Protein AF-A0A952WHS1-F1 (afdb_monomer_lite)

pLDDT: mean 82.72, std 13.67, range [35.28, 96.44]

Radius of gyration: 14.18 Å; chains: 1; bounding box: 37×28×38 Å

Structure (mmCIF, N/CA/C/O backbone):
data_AF-A0A952WHS1-F1
#
_entry.id   AF-A0A952WHS1-F1
#
loop_
_atom_site.group_PDB
_atom_site.id
_atom_site.type_symbol
_atom_site.label_atom_id
_atom_site.label_alt_id
_atom_site.label_comp_id
_atom_site.label_asym_id
_atom_site.label_entity_id
_atom_site.label_seq_id
_atom_site.pdbx_PDB_ins_code
_atom_site.Cartn_x
_atom_site.Cartn_y
_atom_site.Cartn_z
_atom_site.occupancy
_atom_site.B_iso_or_equiv
_atom_site.auth_seq_id
_atom_site.auth_comp_id
_atom_site.auth_asym_id
_atom_site.auth_atom_id
_atom_site.pdbx_PDB_model_num
ATOM 1 N N . MET A 1 1 ? -10.476 12.484 0.310 1.00 56.75 1 MET A N 1
ATOM 2 C CA . MET A 1 1 ? -10.401 11.087 0.787 1.00 56.75 1 MET A CA 1
ATOM 3 C C . MET A 1 1 ? -11.823 10.580 0.964 1.00 56.75 1 MET A C 1
ATOM 5 O O . MET A 1 1 ? -12.589 11.251 1.646 1.00 56.75 1 MET A O 1
ATOM 9 N N . GLN A 1 2 ? -12.201 9.480 0.312 1.00 57.19 2 GLN A N 1
ATOM 10 C CA . GLN A 1 2 ? -13.522 8.871 0.495 1.00 57.19 2 GLN A CA 1
ATOM 11 C C . GLN A 1 2 ? -13.459 7.890 1.670 1.00 57.19 2 GLN A C 1
ATOM 13 O O . GLN A 1 2 ? -12.531 7.081 1.755 1.00 57.19 2 GLN A O 1
ATOM 18 N N . TYR A 1 3 ? -14.415 7.990 2.593 1.00 68.12 3 TYR A N 1
ATOM 19 C CA . TYR A 1 3 ? -14.627 6.936 3.581 1.00 68.12 3 TYR A CA 1
ATOM 20 C C . TYR A 1 3 ? -15.210 5.714 2.880 1.00 68.12 3 TYR A C 1
ATOM 22 O O . TYR A 1 3 ? -15.978 5.861 1.931 1.00 68.12 3 TYR A O 1
ATOM 30 N N . ILE A 1 4 ? -14.841 4.522 3.340 1.00 68.38 4 ILE A N 1
ATOM 31 C CA . ILE A 1 4 ? -15.272 3.281 2.707 1.00 68.38 4 ILE A CA 1
ATOM 32 C C . ILE A 1 4 ? -16.800 3.193 2.627 1.00 68.38 4 ILE A C 1
ATOM 34 O O . ILE A 1 4 ? -17.505 3.144 3.635 1.00 68.38 4 ILE A O 1
ATOM 38 N N . ASN A 1 5 ? -17.307 3.168 1.398 1.00 75.06 5 ASN A N 1
ATOM 39 C CA . ASN A 1 5 ? -18.688 2.859 1.089 1.00 75.06 5 ASN A CA 1
ATOM 40 C C . ASN A 1 5 ? -18.710 1.454 0.488 1.00 75.06 5 ASN A C 1
ATOM 42 O O . ASN A 1 5 ? -18.310 1.248 -0.656 1.00 75.06 5 ASN A O 1
ATOM 46 N N . TRP A 1 6 ? -19.169 0.464 1.255 1.00 76.81 6 TRP A N 1
ATOM 47 C CA . TRP A 1 6 ? -19.170 -0.932 0.803 1.00 76.81 6 TRP A CA 1
ATOM 48 C C . TRP A 1 6 ? -19.957 -1.141 -0.493 1.00 76.81 6 TRP A C 1
ATOM 50 O O . TRP A 1 6 ? -19.631 -2.047 -1.255 1.00 76.81 6 TRP A O 1
ATOM 60 N N . LYS A 1 7 ? -20.939 -0.280 -0.790 1.00 72.75 7 LYS A N 1
ATOM 61 C CA . LYS A 1 7 ? -21.658 -0.304 -2.065 1.00 72.75 7 LYS A CA 1
ATOM 62 C C . LYS A 1 7 ? -20.726 -0.042 -3.256 1.00 72.75 7 LYS A C 1
ATOM 64 O O . LYS A 1 7 ? -20.771 -0.797 -4.216 1.00 72.75 7 LYS A O 1
ATOM 69 N N . GLU A 1 8 ? -19.849 0.956 -3.165 1.00 68.81 8 GLU A N 1
ATOM 70 C CA . GLU A 1 8 ? -18.885 1.310 -4.224 1.00 68.81 8 GLU A CA 1
ATOM 71 C C . GLU A 1 8 ? -17.850 0.197 -4.442 1.00 68.81 8 GLU A C 1
ATOM 73 O O . GLU A 1 8 ? -17.461 -0.099 -5.571 1.00 68.81 8 GLU A O 1
ATOM 78 N N . ILE A 1 9 ? -17.466 -0.490 -3.362 1.00 71.75 9 ILE A N 1
ATOM 79 C CA . ILE A 1 9 ? -16.601 -1.673 -3.435 1.00 71.75 9 ILE A CA 1
ATOM 80 C C . ILE A 1 9 ? -17.320 -2.834 -4.125 1.00 71.75 9 ILE A C 1
ATOM 82 O O . ILE A 1 9 ? -16.731 -3.504 -4.970 1.00 71.75 9 ILE A O 1
ATOM 86 N N . HIS A 1 10 ? -18.597 -3.073 -3.818 1.00 71.12 10 HIS A N 1
ATOM 87 C CA . HIS A 1 10 ? -19.391 -4.088 -4.517 1.00 71.12 10 HIS A CA 1
ATOM 88 C C . HIS A 1 10 ? -19.615 -3.751 -5.998 1.00 71.12 10 HIS A C 1
ATOM 90 O O . HIS A 1 10 ? -19.687 -4.663 -6.820 1.00 71.12 10 HIS A O 1
ATOM 96 N N . GLU A 1 11 ? -19.657 -2.465 -6.346 1.00 75.75 11 GLU A N 1
ATOM 97 C CA . GLU A 1 11 ? -19.678 -1.963 -7.727 1.00 75.75 11 GLU A CA 1
ATOM 98 C C . GLU A 1 11 ? -18.295 -2.006 -8.406 1.00 75.75 11 GLU A C 1
ATOM 100 O O . GLU A 1 11 ? -18.178 -1.692 -9.588 1.00 75.75 11 GLU A O 1
ATOM 105 N N . ARG A 1 12 ? -17.259 -2.453 -7.681 1.00 72.25 12 ARG A N 1
ATOM 106 C CA . ARG A 1 12 ? -15.881 -2.644 -8.154 1.00 72.25 12 ARG A CA 1
ATOM 107 C C . ARG A 1 12 ? -15.252 -1.387 -8.745 1.00 72.25 12 ARG A C 1
ATOM 109 O O . ARG A 1 12 ? -14.503 -1.453 -9.717 1.00 72.25 12 ARG A O 1
ATOM 116 N N . ILE A 1 13 ? -15.543 -0.242 -8.141 1.00 75.00 13 ILE A N 1
ATOM 117 C CA . ILE A 1 13 ? -14.974 1.035 -8.559 1.00 75.00 13 ILE A CA 1
ATOM 118 C C . ILE A 1 13 ? -13.495 1.072 -8.127 1.00 75.00 13 ILE A C 1
ATOM 120 O O . ILE A 1 13 ? -13.223 0.987 -6.926 1.00 75.00 13 ILE A O 1
ATOM 124 N N . PRO A 1 14 ? -12.527 1.183 -9.064 1.00 77.12 14 PRO A N 1
ATOM 125 C CA . PRO A 1 14 ? -11.117 1.337 -8.714 1.00 77.12 14 PRO A CA 1
ATOM 126 C C . PRO A 1 14 ? -10.917 2.607 -7.897 1.00 77.12 14 PRO A C 1
ATOM 128 O O . PRO A 1 14 ? -11.586 3.605 -8.162 1.00 77.12 14 PRO A O 1
ATOM 131 N N . GLY A 1 15 ? -9.993 2.593 -6.939 1.00 82.00 15 GLY A N 1
ATOM 132 C CA . GLY A 1 15 ? -9.748 3.769 -6.118 1.00 82.00 15 GLY A CA 1
ATOM 133 C C . GLY A 1 15 ? -9.103 3.514 -4.770 1.00 82.00 15 GLY A C 1
ATOM 134 O O . GLY A 1 15 ? -8.768 2.387 -4.405 1.00 82.00 15 GLY A O 1
ATOM 135 N N . THR A 1 16 ? -8.962 4.607 -4.024 1.00 82.88 16 THR A N 1
ATOM 136 C CA . THR A 1 16 ? -8.383 4.621 -2.681 1.00 82.88 16 THR A CA 1
ATOM 137 C C . THR A 1 16 ? -9.454 4.966 -1.654 1.00 82.88 16 THR A C 1
ATOM 139 O O . THR A 1 16 ? -9.998 6.073 -1.660 1.00 82.88 16 THR A O 1
ATOM 142 N N . PHE A 1 17 ? -9.706 4.049 -0.723 1.00 84.12 17 PHE A N 1
ATOM 143 C CA . PHE A 1 17 ? -10.745 4.186 0.296 1.00 84.12 17 PHE A CA 1
ATOM 144 C C . PHE A 1 17 ? -10.122 4.170 1.686 1.00 84.12 17 PHE A C 1
ATOM 146 O O . PHE A 1 17 ? -9.373 3.259 2.037 1.00 84.12 17 PHE A O 1
ATOM 153 N N . ALA A 1 18 ? -10.441 5.169 2.501 1.00 84.00 18 ALA A N 1
ATOM 154 C CA . ALA A 1 18 ? -10.018 5.202 3.891 1.00 84.00 18 ALA A CA 1
ATOM 155 C C . ALA A 1 18 ? -11.086 4.595 4.797 1.00 84.00 18 ALA A C 1
ATOM 157 O O . ALA A 1 18 ? -12.281 4.843 4.640 1.00 84.00 18 ALA A O 1
ATOM 158 N N . CYS A 1 19 ? -10.652 3.830 5.789 1.00 80.81 19 CYS A N 1
ATOM 159 C CA . CYS A 1 19 ? -11.533 3.199 6.757 1.00 80.81 19 CYS A CA 1
ATOM 160 C C . CYS A 1 19 ? -11.100 3.613 8.161 1.00 80.81 19 CYS A C 1
ATOM 162 O O . CYS A 1 19 ? -9.957 3.375 8.566 1.00 80.81 19 CYS A O 1
ATOM 164 N N . SER A 1 20 ? -12.015 4.237 8.900 1.00 77.50 20 SER A N 1
ATOM 165 C CA . SER A 1 20 ? -11.828 4.513 10.319 1.00 77.50 20 SER A CA 1
ATOM 166 C C . SER A 1 20 ? -13.164 4.737 11.036 1.00 77.50 20 SER A C 1
ATOM 168 O O . SER A 1 20 ? -13.982 5.507 10.524 1.00 77.50 20 SER A O 1
ATOM 170 N N . PRO A 1 21 ? -13.379 4.118 12.212 1.00 65.25 21 PRO A N 1
ATOM 171 C CA . PRO A 1 21 ? -12.609 2.986 12.741 1.00 65.25 21 PRO A CA 1
ATOM 172 C C . PRO A 1 21 ? -12.862 1.725 11.894 1.00 65.25 21 PRO A C 1
ATOM 174 O O . PRO A 1 21 ? -13.983 1.499 11.440 1.00 65.25 21 PRO A O 1
ATOM 177 N N . ALA A 1 22 ? -11.841 0.899 11.656 1.00 73.88 22 ALA A N 1
ATOM 178 C CA . ALA A 1 22 ? -11.992 -0.342 10.899 1.00 73.88 22 ALA A CA 1
ATOM 179 C C . ALA A 1 22 ? -10.972 -1.407 11.318 1.00 73.88 22 ALA A C 1
ATOM 181 O O . ALA A 1 22 ? -9.764 -1.194 11.221 1.00 73.88 22 ALA A O 1
ATOM 182 N N . ASP A 1 23 ? -11.472 -2.578 11.724 1.00 85.12 23 ASP A N 1
ATOM 183 C CA . ASP A 1 23 ? -10.653 -3.777 11.914 1.00 85.12 23 ASP A CA 1
ATOM 184 C C . ASP A 1 23 ? -10.169 -4.283 10.536 1.00 85.12 23 ASP A C 1
ATOM 186 O O . ASP A 1 23 ? -11.007 -4.610 9.682 1.00 85.12 23 ASP A O 1
ATOM 190 N N . PRO A 1 24 ? -8.846 -4.404 10.301 1.00 87.88 24 PRO A N 1
ATOM 191 C CA . PRO A 1 24 ? -8.291 -4.954 9.065 1.00 87.88 24 PRO A CA 1
ATOM 192 C C . PRO A 1 24 ? -8.890 -6.304 8.649 1.00 87.88 24 PRO A C 1
ATOM 194 O O . PRO A 1 24 ? -9.002 -6.595 7.454 1.00 87.88 24 PRO A O 1
ATOM 197 N N . LYS A 1 25 ? -9.302 -7.140 9.614 1.00 88.25 25 LYS A N 1
ATOM 198 C CA . LYS A 1 25 ? -9.943 -8.434 9.342 1.00 88.25 25 LYS A CA 1
ATOM 199 C C . LYS A 1 25 ? -11.308 -8.256 8.692 1.00 88.25 25 LYS A C 1
ATOM 201 O O . LYS A 1 25 ? -11.603 -8.953 7.722 1.00 88.25 25 LYS A O 1
ATOM 206 N N . VAL A 1 26 ? -12.109 -7.316 9.189 1.00 88.44 26 VAL A N 1
ATOM 207 C CA . VAL A 1 26 ? -13.431 -6.994 8.635 1.00 88.44 26 VAL A CA 1
ATOM 208 C C . VAL A 1 26 ? -13.275 -6.430 7.225 1.00 88.44 26 VAL A C 1
ATOM 210 O O . VAL A 1 26 ? -13.933 -6.903 6.300 1.00 88.44 26 VAL A O 1
ATOM 213 N N . VAL A 1 27 ? -12.326 -5.509 7.024 1.00 88.19 27 VAL A N 1
ATOM 214 C CA . VAL A 1 27 ? -12.030 -4.958 5.691 1.00 88.19 27 VAL A CA 1
ATOM 215 C C . VAL A 1 27 ? -11.632 -6.062 4.712 1.00 88.19 27 VAL A C 1
ATOM 217 O O . VAL A 1 27 ? -12.179 -6.157 3.615 1.00 88.19 27 VAL A O 1
ATOM 220 N N . THR A 1 28 ? -10.745 -6.962 5.133 1.00 90.25 28 THR A N 1
ATOM 221 C CA . THR A 1 28 ? -10.313 -8.106 4.320 1.00 90.25 28 THR A CA 1
ATOM 222 C C . THR A 1 28 ? -11.473 -9.042 3.969 1.00 90.25 28 THR A C 1
ATOM 224 O O . THR A 1 28 ? -11.555 -9.521 2.837 1.00 90.25 28 THR A O 1
ATOM 227 N N . GLN A 1 29 ? -12.375 -9.320 4.915 1.00 89.00 29 GLN A N 1
ATOM 228 C CA . GLN A 1 29 ? -13.555 -10.155 4.673 1.00 89.00 29 GLN A CA 1
ATOM 229 C C . GLN A 1 29 ? -14.485 -9.528 3.634 1.00 89.00 29 GLN A C 1
ATOM 231 O O . GLN A 1 29 ? -14.904 -10.225 2.711 1.00 89.00 29 GLN A O 1
ATOM 236 N N . HIS A 1 30 ? -14.751 -8.225 3.729 1.00 87.94 30 HIS A N 1
ATOM 237 C CA . HIS A 1 30 ? -15.575 -7.525 2.747 1.00 87.94 30 HIS A CA 1
ATOM 238 C C . HIS A 1 30 ? -14.938 -7.496 1.355 1.00 87.94 30 HIS A C 1
ATOM 240 O O . HIS A 1 30 ? -15.628 -7.770 0.375 1.00 87.94 30 HIS A O 1
ATOM 246 N N . LEU A 1 31 ? -13.627 -7.247 1.258 1.00 88.31 31 LEU A N 1
ATOM 247 C CA . LEU A 1 31 ? -12.904 -7.304 -0.017 1.00 88.31 31 LEU A CA 1
ATOM 248 C C . LEU A 1 31 ? -13.048 -8.677 -0.680 1.00 88.31 31 LEU A C 1
ATOM 250 O O . LEU A 1 31 ? -13.413 -8.770 -1.851 1.00 88.31 31 LEU A O 1
ATOM 254 N N . ARG A 1 32 ? -12.846 -9.751 0.091 1.00 88.88 32 ARG A N 1
ATOM 255 C CA . ARG A 1 32 ? -13.018 -11.124 -0.402 1.00 88.88 32 ARG A CA 1
ATOM 256 C C . ARG A 1 32 ? -14.461 -11.413 -0.808 1.00 88.88 32 ARG A C 1
ATOM 258 O O . ARG A 1 32 ? -14.676 -12.023 -1.849 1.00 88.88 32 ARG A O 1
ATOM 265 N N . ALA A 1 33 ? -15.442 -10.958 -0.027 1.00 87.25 33 ALA A N 1
ATOM 266 C CA . ALA A 1 33 ? -16.861 -11.123 -0.342 1.00 87.25 33 ALA A CA 1
ATOM 267 C C . ALA A 1 33 ? -17.278 -10.369 -1.620 1.00 87.25 33 ALA A C 1
ATOM 269 O O . ALA A 1 33 ? -18.145 -10.840 -2.349 1.00 87.25 33 ALA A O 1
ATOM 270 N N . ALA A 1 34 ? -16.636 -9.238 -1.929 1.00 85.75 34 ALA A N 1
ATOM 271 C CA . ALA A 1 34 ? -16.807 -8.507 -3.189 1.00 85.75 34 ALA A CA 1
ATOM 272 C C . ALA A 1 34 ? -16.039 -9.136 -4.379 1.00 85.75 34 ALA A C 1
ATOM 274 O O . ALA A 1 34 ? -16.190 -8.716 -5.532 1.00 85.75 34 ALA A O 1
ATOM 275 N N . GLY A 1 35 ? -15.247 -10.182 -4.124 1.00 88.81 35 GLY A N 1
ATOM 276 C CA . GLY A 1 35 ? -14.474 -10.907 -5.130 1.00 88.81 35 GLY A CA 1
ATOM 277 C C . GLY A 1 35 ? -13.105 -10.299 -5.432 1.00 88.81 35 GLY A C 1
ATOM 278 O O . GLY A 1 35 ? -12.505 -10.667 -6.439 1.00 88.81 35 GLY A O 1
ATOM 279 N N . PHE A 1 36 ? -12.601 -9.405 -4.576 1.00 89.56 36 PHE A N 1
ATOM 280 C CA . PHE A 1 36 ? -11.225 -8.929 -4.666 1.00 89.56 36 PHE A CA 1
ATOM 281 C C . PHE A 1 36 ? -10.248 -9.942 -4.069 1.00 89.56 36 PHE A C 1
ATOM 283 O O . PHE A 1 36 ? -10.451 -10.516 -2.992 1.00 89.56 36 PHE A O 1
ATOM 290 N N . ARG A 1 37 ? -9.125 -10.106 -4.757 1.00 90.31 37 ARG A N 1
ATOM 291 C CA . ARG A 1 37 ? -7.937 -10.807 -4.301 1.00 90.31 37 ARG A CA 1
ATOM 292 C C . ARG A 1 37 ? -7.023 -9.806 -3.606 1.00 90.31 37 ARG A C 1
ATOM 294 O O . ARG A 1 37 ? -6.345 -9.006 -4.246 1.00 90.31 37 ARG A O 1
ATOM 301 N N . LEU A 1 38 ? -6.978 -9.885 -2.280 1.00 89.38 38 LEU A N 1
ATOM 302 C CA . LEU A 1 38 ? -5.989 -9.150 -1.498 1.00 89.38 38 LEU A CA 1
ATOM 303 C C . LEU A 1 38 ? -4.594 -9.700 -1.822 1.00 89.38 38 LEU A C 1
ATOM 305 O O . LEU A 1 38 ? -4.307 -10.857 -1.513 1.00 89.38 38 LEU A O 1
ATOM 309 N N . VAL A 1 39 ? -3.758 -8.892 -2.471 1.00 87.69 39 VAL A N 1
ATOM 310 C CA . VAL A 1 39 ? -2.430 -9.318 -2.929 1.00 87.69 39 VAL A CA 1
ATOM 311 C C . VAL A 1 39 ? -1.471 -9.399 -1.751 1.00 87.69 39 VAL A C 1
ATOM 313 O O . VAL A 1 39 ? -0.837 -10.432 -1.544 1.00 87.69 39 VAL A O 1
ATOM 316 N N . LYS A 1 40 ? -1.402 -8.328 -0.955 1.00 88.31 40 LYS A N 1
ATOM 317 C CA . LYS A 1 40 ? -0.632 -8.271 0.287 1.00 88.31 40 LYS A CA 1
ATOM 318 C C . LYS A 1 40 ? -1.151 -7.125 1.162 1.00 88.31 40 LYS A C 1
ATOM 320 O O . LYS A 1 40 ? -1.813 -6.201 0.680 1.00 88.31 40 LYS A O 1
ATOM 325 N N . THR A 1 41 ? -0.862 -7.225 2.453 1.00 91.62 41 THR A N 1
ATOM 326 C CA . THR A 1 41 ? -1.120 -6.175 3.439 1.00 91.62 41 THR A CA 1
ATOM 327 C C . THR A 1 41 ? 0.208 -5.553 3.841 1.00 91.62 41 THR A C 1
ATOM 329 O O . THR A 1 41 ? 1.164 -6.284 4.098 1.00 91.62 41 THR A O 1
ATOM 332 N N . LEU A 1 42 ? 0.257 -4.228 3.905 1.00 93.81 42 LEU A N 1
ATOM 333 C CA . LEU A 1 42 ? 1.379 -3.465 4.441 1.00 93.81 42 LEU A CA 1
ATOM 334 C C . LEU A 1 42 ? 0.981 -2.932 5.815 1.00 93.81 42 LEU A C 1
ATOM 336 O O . LEU A 1 42 ? -0.041 -2.260 5.939 1.00 93.81 42 LEU A O 1
ATOM 340 N N . ASP A 1 43 ? 1.776 -3.232 6.840 1.00 94.06 43 ASP A N 1
ATOM 341 C CA . ASP A 1 43 ? 1.564 -2.674 8.173 1.00 94.06 43 ASP A CA 1
ATOM 342 C C . ASP A 1 43 ? 2.398 -1.408 8.364 1.00 94.06 43 ASP A C 1
ATOM 344 O O . ASP A 1 43 ? 3.607 -1.460 8.602 1.00 94.06 43 ASP A O 1
ATOM 348 N N . CYS A 1 44 ? 1.739 -0.251 8.281 1.00 94.69 44 CYS A N 1
ATOM 349 C CA . CYS A 1 44 ? 2.404 1.037 8.407 1.00 94.69 44 CYS A CA 1
ATOM 350 C C . CYS A 1 44 ? 2.975 1.267 9.809 1.00 94.69 44 CYS A C 1
ATOM 352 O O . CYS A 1 44 ? 3.835 2.126 9.940 1.00 94.69 44 CYS A O 1
ATOM 354 N N . ALA A 1 45 ? 2.575 0.506 10.837 1.00 94.75 45 ALA A N 1
ATOM 355 C CA . ALA A 1 45 ? 3.176 0.614 12.169 1.00 94.75 45 ALA A CA 1
ATOM 356 C C . ALA A 1 45 ? 4.668 0.223 12.195 1.00 94.75 45 ALA A C 1
ATOM 358 O O . ALA A 1 45 ? 5.382 0.593 13.124 1.00 94.75 45 ALA A O 1
ATOM 359 N N . GLY A 1 46 ? 5.140 -0.524 11.190 1.00 93.44 46 GLY A N 1
ATOM 360 C CA . GLY A 1 46 ? 6.553 -0.873 11.026 1.00 93.44 46 GLY A CA 1
ATOM 361 C C . GLY A 1 46 ? 7.382 0.155 10.249 1.00 93.44 46 GLY A C 1
ATOM 362 O O . GLY A 1 46 ? 8.573 -0.067 10.064 1.00 93.44 46 GLY A O 1
ATOM 363 N N . VAL A 1 47 ? 6.779 1.238 9.750 1.00 96.25 47 VAL A N 1
ATOM 364 C CA . VAL A 1 47 ? 7.471 2.268 8.960 1.00 96.25 47 VAL A CA 1
ATOM 365 C C . VAL A 1 47 ? 8.013 3.343 9.896 1.00 96.25 47 VAL A C 1
ATOM 367 O O . VAL A 1 47 ? 7.230 4.040 10.532 1.00 96.25 47 VAL A O 1
ATOM 370 N N . GLN A 1 48 ? 9.332 3.529 9.953 1.00 96.44 48 GLN A N 1
ATOM 371 C CA . GLN A 1 48 ? 9.956 4.552 10.804 1.00 96.44 48 GLN A CA 1
ATOM 372 C C . GLN A 1 48 ? 10.446 5.766 10.016 1.00 96.44 48 GLN A C 1
ATOM 374 O O . GLN A 1 48 ? 10.699 6.820 10.595 1.00 96.44 48 GLN A O 1
ATOM 379 N N . ASN A 1 49 ? 10.617 5.620 8.706 1.00 95.25 49 ASN A N 1
ATOM 380 C CA . ASN A 1 49 ? 11.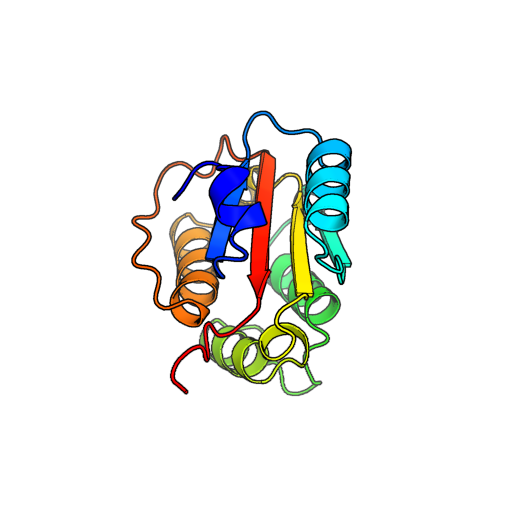101 6.663 7.812 1.00 95.25 49 ASN A CA 1
ATOM 381 C C . ASN A 1 49 ? 10.684 6.364 6.360 1.00 95.25 49 ASN A C 1
ATOM 383 O O . ASN A 1 49 ? 9.988 5.389 6.067 1.00 95.25 49 ASN A O 1
ATOM 387 N N . ARG A 1 50 ? 11.102 7.231 5.435 1.00 94.62 50 ARG A N 1
ATOM 388 C CA . ARG A 1 50 ? 10.746 7.127 4.016 1.00 94.62 50 ARG A CA 1
ATOM 389 C C . ARG A 1 50 ? 11.353 5.895 3.339 1.00 94.62 50 ARG A C 1
ATOM 391 O O . ARG A 1 50 ? 10.685 5.283 2.511 1.00 94.62 50 ARG A O 1
ATOM 398 N N . ASP A 1 51 ? 12.565 5.506 3.714 1.00 94.44 51 ASP A N 1
ATOM 399 C CA . ASP A 1 51 ? 13.242 4.340 3.139 1.00 94.44 51 ASP A CA 1
ATOM 400 C C . ASP A 1 51 ? 12.532 3.041 3.542 1.00 94.44 51 ASP A C 1
ATOM 402 O O . ASP A 1 51 ? 12.350 2.151 2.708 1.00 94.44 51 ASP A O 1
ATOM 406 N N . ASP A 1 52 ? 12.018 2.963 4.774 1.00 95.31 52 ASP A N 1
ATOM 407 C CA . ASP A 1 52 ? 11.173 1.848 5.211 1.00 95.31 52 ASP A CA 1
ATOM 408 C C . ASP A 1 52 ? 9.879 1.774 4.394 1.00 95.31 52 ASP A C 1
ATOM 410 O O . ASP A 1 52 ? 9.475 0.688 3.970 1.00 95.31 52 ASP A O 1
ATOM 414 N N . LEU A 1 53 ? 9.235 2.922 4.135 1.00 94.50 53 LEU A N 1
ATOM 415 C CA . LEU A 1 53 ? 8.044 2.974 3.283 1.00 94.50 53 LEU A CA 1
ATOM 416 C C . LEU A 1 53 ? 8.366 2.449 1.880 1.00 94.50 53 LEU A C 1
ATOM 418 O O . LEU A 1 53 ? 7.591 1.668 1.328 1.00 94.50 53 LEU A O 1
ATOM 422 N N . TRP A 1 54 ? 9.508 2.839 1.313 1.00 94.75 54 TRP A N 1
ATOM 423 C CA . TRP A 1 54 ? 9.953 2.373 0.002 1.00 94.75 54 TRP A CA 1
ATOM 424 C C . TRP A 1 54 ? 10.234 0.888 -0.052 1.00 94.75 54 TRP A C 1
ATOM 426 O O . TRP A 1 54 ? 9.742 0.220 -0.961 1.00 94.75 54 TRP A O 1
ATOM 436 N N . SER A 1 55 ? 10.952 0.367 0.934 1.00 93.44 55 SER A N 1
ATOM 437 C CA . SER A 1 55 ? 11.208 -1.063 1.061 1.00 93.44 55 SER A CA 1
ATOM 438 C C . SER A 1 55 ? 9.894 -1.850 1.124 1.00 93.44 55 SER A C 1
ATOM 440 O O . SER A 1 55 ? 9.658 -2.755 0.322 1.00 93.44 55 SER A O 1
ATOM 442 N N . GLN A 1 56 ? 8.959 -1.425 1.980 1.00 93.81 56 GLN A N 1
ATOM 443 C CA . GLN A 1 56 ? 7.664 -2.092 2.106 1.00 93.81 56 GLN A CA 1
ATOM 444 C C . GLN A 1 56 ? 6.785 -1.951 0.855 1.00 93.81 56 GLN A C 1
ATOM 446 O O . GLN A 1 56 ? 6.072 -2.891 0.507 1.00 93.81 56 GLN A O 1
ATOM 451 N N . CYS A 1 57 ? 6.834 -0.818 0.149 1.00 92.12 57 CYS A N 1
ATOM 452 C CA . CYS A 1 57 ? 6.128 -0.643 -1.122 1.00 92.12 57 CYS A CA 1
ATOM 453 C C . CYS A 1 57 ? 6.707 -1.538 -2.221 1.00 92.12 57 CYS A C 1
ATOM 455 O O . CYS A 1 57 ? 5.945 -2.175 -2.947 1.00 92.12 57 CYS A O 1
ATOM 457 N N . SER A 1 58 ? 8.035 -1.629 -2.310 1.00 93.00 58 SER A N 1
ATOM 458 C CA . SER A 1 58 ? 8.720 -2.535 -3.234 1.00 93.00 58 SER A CA 1
ATOM 459 C C . SER A 1 58 ? 8.269 -3.977 -3.018 1.00 93.00 58 SER A C 1
ATOM 461 O O . SER A 1 58 ? 7.933 -4.679 -3.968 1.00 93.00 58 SER A O 1
ATOM 463 N N . ASP A 1 59 ? 8.155 -4.388 -1.758 1.00 91.75 59 ASP A N 1
ATOM 464 C CA . ASP A 1 59 ? 7.688 -5.711 -1.353 1.00 91.75 59 ASP A CA 1
ATOM 465 C C . ASP A 1 59 ? 6.178 -5.940 -1.539 1.00 91.75 59 ASP A C 1
ATOM 467 O O . ASP A 1 59 ? 5.741 -7.082 -1.725 1.00 91.75 59 ASP A O 1
ATOM 471 N N . LEU A 1 60 ? 5.366 -4.888 -1.405 1.00 91.19 60 LEU A N 1
ATOM 472 C CA . LEU A 1 60 ? 3.910 -4.910 -1.583 1.00 91.19 60 LEU A CA 1
ATOM 473 C C . LEU A 1 60 ? 3.540 -5.069 -3.055 1.00 91.19 60 LEU A C 1
ATOM 475 O O . LEU A 1 60 ? 2.694 -5.897 -3.394 1.00 91.19 60 LEU A O 1
ATOM 479 N N . PHE A 1 61 ? 4.184 -4.281 -3.912 1.00 89.94 61 PHE A N 1
ATOM 480 C CA . PHE A 1 61 ? 3.877 -4.200 -5.335 1.00 89.94 61 PHE A CA 1
ATOM 481 C C . PHE A 1 61 ? 4.797 -5.048 -6.213 1.00 89.94 61 PHE A C 1
ATOM 483 O O . PHE A 1 61 ? 4.573 -5.130 -7.420 1.00 89.94 61 PHE A O 1
ATOM 490 N N . VAL A 1 62 ? 5.783 -5.718 -5.605 1.00 90.94 62 VAL A N 1
ATOM 491 C CA . VAL A 1 62 ? 6.798 -6.533 -6.285 1.00 90.94 62 VAL A CA 1
ATOM 492 C C . VAL A 1 62 ? 7.530 -5.691 -7.331 1.00 90.94 62 VAL A C 1
ATOM 494 O O . VAL A 1 62 ? 7.578 -6.027 -8.515 1.00 90.94 62 VAL A O 1
ATOM 497 N N . PHE A 1 63 ? 8.050 -4.542 -6.895 1.00 92.25 63 PHE A N 1
ATOM 498 C CA . PHE A 1 63 ? 8.771 -3.649 -7.790 1.00 92.25 63 PHE A CA 1
ATOM 499 C C . PHE A 1 63 ? 10.092 -4.262 -8.263 1.00 92.25 63 PHE A C 1
ATOM 501 O O . PHE A 1 63 ? 10.724 -5.044 -7.550 1.00 92.25 63 PHE A O 1
ATOM 508 N N . PRO A 1 64 ? 10.514 -3.918 -9.487 1.00 89.88 64 PRO A N 1
ATOM 509 C CA . PRO A 1 64 ? 11.756 -4.407 -10.055 1.00 89.88 64 PRO A CA 1
ATOM 510 C C . PRO A 1 64 ? 12.974 -3.738 -9.411 1.00 89.88 64 PRO A C 1
ATOM 512 O O . PRO A 1 64 ? 12.894 -2.662 -8.822 1.00 89.88 64 PRO A O 1
ATOM 515 N N . ASN A 1 65 ? 14.146 -4.341 -9.612 1.00 87.81 65 ASN A N 1
ATOM 516 C CA . ASN A 1 65 ? 15.411 -3.876 -9.028 1.00 87.81 65 ASN A CA 1
ATOM 517 C C . ASN A 1 65 ? 15.842 -2.465 -9.480 1.00 87.81 65 ASN A C 1
ATOM 519 O O . ASN A 1 65 ? 16.760 -1.904 -8.891 1.00 87.81 65 ASN A O 1
ATOM 523 N N . TYR A 1 66 ? 15.222 -1.902 -10.524 1.00 88.62 66 TYR A N 1
ATOM 524 C CA . TYR A 1 66 ? 15.449 -0.517 -10.953 1.00 88.62 66 TYR A CA 1
ATOM 525 C C . TYR A 1 66 ? 14.599 0.507 -10.186 1.00 88.62 66 TYR A C 1
ATOM 527 O O . TYR A 1 66 ? 14.632 1.693 -10.503 1.00 88.62 66 TYR A O 1
ATOM 535 N N . PHE A 1 67 ? 13.820 0.087 -9.187 1.00 93.25 67 PHE A N 1
ATOM 536 C CA . PHE A 1 67 ? 13.105 1.016 -8.324 1.00 93.25 67 PHE A CA 1
ATOM 537 C C . PHE A 1 67 ? 14.096 1.855 -7.502 1.00 93.25 67 PHE A C 1
ATOM 539 O O . PHE A 1 67 ? 14.768 1.365 -6.598 1.00 93.25 67 PHE A O 1
ATOM 546 N N . HIS A 1 68 ? 14.181 3.146 -7.823 1.00 93.81 68 HIS A N 1
ATOM 547 C CA . HIS A 1 68 ? 15.164 4.079 -7.266 1.00 93.81 68 HIS A CA 1
ATOM 548 C C . HIS A 1 68 ? 14.688 4.805 -5.995 1.00 93.81 68 HIS A C 1
ATOM 550 O O . HIS A 1 68 ? 15.225 5.865 -5.669 1.00 93.81 68 HIS A O 1
ATOM 556 N N . MET A 1 69 ? 13.685 4.267 -5.287 1.00 92.75 69 MET A N 1
ATOM 557 C CA . MET A 1 69 ? 13.238 4.770 -3.977 1.00 92.75 69 MET A CA 1
ATOM 558 C C . MET A 1 69 ? 12.914 6.277 -3.973 1.00 92.75 69 MET A C 1
ATOM 560 O O . MET A 1 69 ? 13.282 7.033 -3.073 1.00 92.75 69 MET A O 1
ATOM 564 N N . ASN A 1 70 ? 12.230 6.738 -5.017 1.00 94.38 70 ASN A N 1
ATOM 565 C CA . ASN A 1 70 ? 11.757 8.116 -5.136 1.00 94.38 70 ASN A CA 1
ATOM 566 C C . ASN A 1 70 ? 10.351 8.161 -5.746 1.00 94.38 70 ASN A C 1
ATOM 568 O O . ASN A 1 70 ? 9.892 7.177 -6.325 1.00 94.38 70 ASN A O 1
ATOM 572 N N . TRP A 1 71 ? 9.679 9.308 -5.630 1.00 93.06 71 TRP A N 1
ATOM 573 C CA . TRP A 1 71 ? 8.289 9.480 -6.063 1.00 93.06 71 TRP A CA 1
ATOM 574 C C . TRP A 1 71 ? 8.064 9.179 -7.550 1.00 93.06 71 TRP A C 1
ATOM 576 O O . TRP A 1 71 ? 7.072 8.532 -7.886 1.00 93.06 71 TRP A O 1
ATOM 586 N N . ASP A 1 72 ? 8.990 9.579 -8.421 1.00 91.88 72 ASP A N 1
ATOM 587 C CA . ASP A 1 72 ? 8.875 9.351 -9.866 1.00 91.88 72 ASP A CA 1
ATOM 588 C C . ASP A 1 72 ? 8.971 7.855 -10.183 1.00 91.88 72 ASP A C 1
ATOM 590 O O . ASP A 1 72 ? 8.058 7.273 -10.767 1.00 91.88 72 ASP A O 1
ATOM 594 N N . SER A 1 73 ? 10.013 7.191 -9.673 1.00 93.38 73 SER A N 1
ATOM 595 C CA . SER A 1 73 ? 10.183 5.742 -9.819 1.00 93.38 73 SER A CA 1
ATOM 596 C C . SER A 1 73 ? 9.054 4.944 -9.162 1.00 93.38 73 SER A C 1
ATOM 598 O O . SER A 1 73 ? 8.693 3.888 -9.669 1.00 93.38 73 SER A O 1
ATOM 600 N N . PHE A 1 74 ? 8.466 5.444 -8.069 1.00 93.00 74 PHE A N 1
ATOM 601 C CA . PHE A 1 74 ? 7.304 4.834 -7.424 1.00 93.00 74 PHE A CA 1
ATOM 602 C C . PHE A 1 74 ? 6.088 4.894 -8.346 1.00 93.00 74 PHE A C 1
ATOM 604 O O . PHE A 1 74 ? 5.445 3.874 -8.575 1.00 93.00 74 PHE A O 1
ATOM 611 N N . SER A 1 75 ? 5.802 6.068 -8.914 1.00 90.50 75 SER A N 1
ATOM 612 C CA . SER A 1 75 ? 4.724 6.255 -9.888 1.00 90.50 75 SER A CA 1
ATOM 613 C C . SER A 1 75 ? 4.898 5.346 -11.106 1.00 90.50 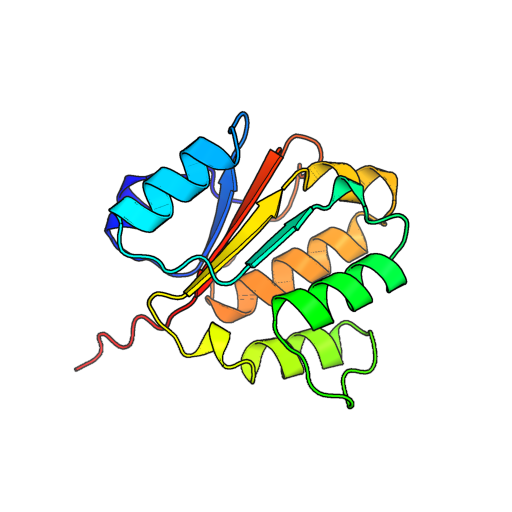75 SER A C 1
ATOM 615 O O . SER A 1 75 ? 3.942 4.689 -11.520 1.00 90.50 75 SER A O 1
ATOM 617 N N . ASP A 1 76 ? 6.106 5.277 -11.661 1.00 90.81 76 ASP A N 1
ATOM 618 C CA . ASP A 1 76 ? 6.389 4.473 -12.850 1.00 90.81 76 ASP A CA 1
ATOM 619 C C . ASP A 1 76 ? 6.289 2.970 -12.559 1.00 90.81 76 ASP A C 1
ATOM 621 O O . ASP A 1 76 ? 5.531 2.263 -13.225 1.00 90.81 76 ASP A O 1
ATOM 625 N N . CYS A 1 77 ? 6.939 2.485 -11.494 1.00 92.19 77 CYS A N 1
ATOM 626 C CA . CYS A 1 77 ? 6.873 1.071 -11.115 1.00 92.19 77 CYS A CA 1
ATOM 627 C C . CYS A 1 77 ? 5.449 0.642 -10.739 1.00 92.19 77 CYS A C 1
ATOM 629 O O . CYS A 1 77 ? 5.042 -0.480 -11.037 1.00 92.19 77 CYS A O 1
ATOM 631 N N . LEU A 1 78 ? 4.667 1.517 -10.101 1.00 88.94 78 LEU A N 1
ATOM 632 C CA . LEU A 1 78 ? 3.288 1.212 -9.731 1.00 88.94 78 LEU A CA 1
ATOM 633 C C . LEU A 1 78 ? 2.398 1.036 -10.967 1.00 88.94 78 LEU A C 1
ATOM 635 O O . LEU A 1 78 ? 1.634 0.071 -11.013 1.00 88.94 78 LEU A O 1
ATOM 639 N N . ARG A 1 79 ? 2.549 1.889 -11.989 1.00 86.38 79 ARG A N 1
ATOM 640 C CA . ARG A 1 79 ? 1.833 1.767 -13.274 1.00 86.38 79 ARG A CA 1
ATOM 641 C C . ARG A 1 79 ? 2.199 0.500 -14.043 1.00 86.38 79 ARG A C 1
ATOM 643 O O . ARG A 1 79 ? 1.346 -0.060 -14.724 1.00 86.38 79 ARG A O 1
ATOM 650 N N . GLU A 1 80 ? 3.450 0.064 -13.938 1.00 87.06 80 GLU A N 1
ATOM 651 C CA . GLU A 1 80 ? 3.961 -1.142 -14.599 1.00 87.06 80 GLU A CA 1
ATOM 652 C C . GLU A 1 80 ? 3.712 -2.424 -13.789 1.00 87.06 80 GLU A C 1
ATOM 654 O O . GLU A 1 80 ? 3.875 -3.532 -14.305 1.00 87.06 80 GLU A O 1
ATOM 659 N N . SER A 1 81 ? 3.308 -2.299 -12.521 1.00 86.12 81 SER A N 1
ATOM 660 C CA . SER A 1 81 ? 3.111 -3.448 -11.641 1.00 86.12 81 SER A CA 1
ATOM 661 C C . SER A 1 81 ? 1.997 -4.368 -12.151 1.00 86.12 81 SER A C 1
ATOM 663 O O . SER A 1 81 ? 0.930 -3.928 -12.585 1.00 86.12 81 SER A O 1
ATOM 665 N N . ALA A 1 82 ? 2.197 -5.681 -12.011 1.00 82.69 82 ALA A N 1
ATOM 666 C CA . ALA A 1 82 ? 1.184 -6.677 -12.372 1.00 82.69 82 ALA A CA 1
ATOM 667 C C . ALA A 1 82 ? -0.133 -6.503 -11.588 1.00 82.69 82 ALA A C 1
ATOM 669 O O . ALA A 1 82 ? -1.193 -6.941 -12.029 1.00 82.69 82 ALA A O 1
ATOM 670 N N . ILE A 1 83 ? -0.069 -5.855 -10.422 1.00 82.69 83 ILE A N 1
ATOM 671 C CA . ILE A 1 83 ? -1.229 -5.520 -9.596 1.00 82.69 83 ILE A CA 1
ATOM 672 C C . ILE A 1 83 ? -2.090 -4.442 -10.263 1.00 82.69 83 ILE A C 1
ATOM 674 O O . ILE A 1 83 ? -3.311 -4.548 -10.220 1.00 82.69 83 ILE A O 1
ATOM 678 N N . ALA A 1 84 ? -1.484 -3.445 -10.915 1.00 79.31 84 ALA A N 1
ATOM 679 C CA . ALA A 1 84 ? -2.220 -2.349 -11.546 1.00 79.31 84 ALA A CA 1
ATOM 680 C C . ALA A 1 84 ? -3.107 -2.803 -12.720 1.00 79.31 84 ALA A C 1
ATOM 682 O O . ALA A 1 84 ? -4.116 -2.158 -13.009 1.00 79.31 84 ALA A O 1
ATOM 683 N N . ILE A 1 85 ? -2.763 -3.923 -13.367 1.00 80.69 85 ILE A N 1
ATOM 684 C CA . ILE A 1 85 ? -3.522 -4.492 -14.492 1.00 80.69 85 ILE A CA 1
ATOM 685 C C . ILE A 1 85 ? -4.539 -5.568 -14.079 1.00 80.69 85 ILE A C 1
ATOM 687 O O . ILE A 1 85 ? -5.353 -5.966 -14.911 1.00 80.69 85 ILE A O 1
ATOM 691 N N . ASP A 1 86 ? -4.525 -6.045 -12.829 1.00 85.38 86 ASP A N 1
ATOM 692 C CA . ASP A 1 86 ? -5.501 -7.026 -12.336 1.00 85.38 86 ASP A CA 1
ATOM 693 C C . ASP A 1 86 ? -6.745 -6.307 -11.778 1.00 85.38 86 ASP A C 1
ATOM 695 O O . ASP A 1 86 ? -6.666 -5.684 -10.716 1.00 85.38 86 ASP A O 1
ATOM 699 N N . PRO A 1 87 ? -7.918 -6.415 -12.436 1.00 82.88 87 PRO A N 1
ATOM 700 C CA . PRO A 1 87 ? -9.140 -5.726 -12.016 1.00 82.88 87 PRO A CA 1
ATOM 701 C C . PRO A 1 87 ? -9.757 -6.273 -10.725 1.00 82.88 87 PRO A C 1
ATOM 703 O O . PRO A 1 87 ? -10.737 -5.723 -10.230 1.00 82.88 87 PRO A O 1
ATOM 706 N N . ASN A 1 88 ? -9.237 -7.382 -10.198 1.00 87.75 88 ASN A N 1
ATOM 707 C CA . ASN A 1 88 ? -9.663 -7.930 -8.919 1.00 87.75 88 ASN A CA 1
ATOM 708 C C . ASN A 1 88 ? -8.574 -7.787 -7.852 1.00 87.75 88 ASN A C 1
ATOM 710 O O . ASN A 1 88 ? -8.767 -8.288 -6.747 1.00 87.75 88 ASN A O 1
ATOM 714 N N . ALA A 1 89 ? -7.435 -7.154 -8.133 1.00 89.44 89 ALA A N 1
ATOM 71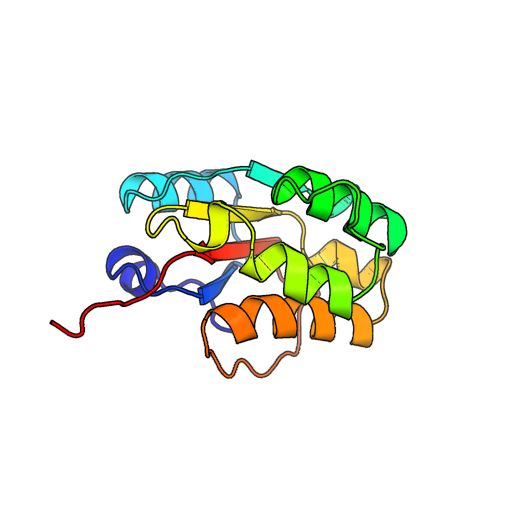5 C CA . ALA A 1 89 ? -6.405 -6.985 -7.123 1.00 89.44 89 ALA A CA 1
ATOM 716 C C . ALA A 1 89 ? -6.773 -5.874 -6.133 1.00 89.44 89 ALA A C 1
ATOM 718 O O . ALA A 1 89 ? -7.276 -4.811 -6.494 1.00 89.44 89 ALA A O 1
ATOM 719 N N . ALA A 1 90 ? -6.474 -6.122 -4.862 1.00 90.62 90 ALA A N 1
ATOM 720 C CA . ALA A 1 90 ? -6.534 -5.117 -3.814 1.00 90.62 90 ALA A CA 1
ATOM 721 C C . ALA A 1 90 ? -5.260 -5.149 -2.966 1.00 90.62 90 ALA A C 1
ATOM 723 O O . ALA A 1 90 ? -4.676 -6.215 -2.748 1.00 90.62 90 ALA A O 1
ATOM 724 N N . ALA A 1 91 ? -4.864 -3.994 -2.442 1.00 91.56 91 ALA A N 1
ATOM 725 C CA . ALA A 1 91 ? -3.863 -3.874 -1.390 1.00 91.56 91 ALA A CA 1
ATOM 726 C C . ALA A 1 91 ? -4.478 -3.184 -0.171 1.00 91.56 91 ALA A C 1
ATOM 728 O O . ALA A 1 91 ? -5.360 -2.334 -0.297 1.00 91.56 91 ALA A O 1
ATOM 729 N N . LEU A 1 92 ? -4.011 -3.564 1.014 1.00 92.38 92 LEU A N 1
ATOM 730 C CA . LEU A 1 92 ? -4.469 -3.003 2.279 1.00 92.38 92 LEU A CA 1
ATOM 731 C C . LEU A 1 92 ? -3.271 -2.442 3.036 1.00 92.38 92 LEU A C 1
ATOM 733 O O . LEU A 1 92 ? -2.329 -3.176 3.316 1.00 92.38 92 LEU A O 1
ATOM 737 N N . LEU A 1 93 ? -3.317 -1.163 3.388 1.00 93.94 93 LEU A N 1
ATOM 738 C CA . LEU A 1 93 ? -2.367 -0.550 4.308 1.00 93.94 93 LEU A CA 1
ATOM 739 C C . LEU A 1 93 ? -3.054 -0.412 5.666 1.00 93.94 93 LEU A C 1
ATOM 741 O O . LEU A 1 93 ? -4.065 0.283 5.776 1.00 93.94 93 LEU A O 1
ATOM 745 N N . THR A 1 94 ? -2.537 -1.083 6.690 1.00 93.94 94 THR A N 1
ATOM 746 C CA . THR A 1 94 ? -3.044 -0.999 8.067 1.00 93.94 94 THR A CA 1
ATOM 747 C C . THR A 1 94 ? -2.221 -0.021 8.883 1.00 93.94 94 THR A C 1
ATOM 749 O O . THR A 1 94 ? -1.064 0.232 8.568 1.00 93.94 94 THR A O 1
ATOM 752 N N . ASN A 1 95 ? -2.810 0.519 9.949 1.00 92.88 95 ASN A N 1
ATOM 753 C CA . ASN A 1 95 ? -2.192 1.534 10.799 1.00 92.88 95 ASN A CA 1
ATOM 754 C C . ASN A 1 95 ? -1.721 2.764 10.005 1.00 92.88 95 ASN A C 1
ATOM 756 O O . ASN A 1 95 ? -0.707 3.366 10.343 1.00 92.88 95 ASN A O 1
ATOM 760 N N . PHE A 1 96 ? -2.443 3.143 8.943 1.00 91.94 96 PHE A N 1
ATOM 761 C CA . PHE A 1 96 ? -1.998 4.176 7.999 1.00 91.94 96 PHE A CA 1
ATOM 762 C C . PHE A 1 96 ? -1.694 5.524 8.674 1.00 91.94 96 PHE A C 1
ATOM 764 O O . PHE A 1 96 ? -0.716 6.183 8.328 1.00 91.94 96 PHE A O 1
ATOM 771 N N . GLY A 1 97 ? -2.469 5.900 9.695 1.00 90.31 97 GLY A N 1
ATOM 772 C CA . GLY A 1 97 ? -2.235 7.102 10.497 1.00 90.31 97 GLY A CA 1
ATOM 773 C C . GLY A 1 97 ? -0.864 7.146 11.185 1.00 90.31 97 GLY A C 1
ATOM 774 O O . GLY A 1 97 ? -0.377 8.235 11.478 1.00 90.31 97 GLY A O 1
ATOM 775 N N . HIS A 1 98 ? -0.188 6.001 11.368 1.00 93.25 98 HIS A N 1
ATOM 776 C CA . HIS A 1 98 ? 1.187 5.954 11.875 1.00 93.25 98 HIS A CA 1
ATOM 777 C C . HIS A 1 98 ? 2.158 6.732 10.983 1.00 93.25 98 HIS A C 1
ATOM 779 O O . HIS A 1 98 ? 3.081 7.359 11.500 1.00 93.25 98 HIS A O 1
ATOM 785 N N . LEU A 1 99 ? 1.918 6.778 9.668 1.00 92.50 99 LEU A N 1
ATOM 786 C CA . LEU A 1 99 ? 2.780 7.508 8.739 1.00 92.50 99 LEU A CA 1
ATOM 787 C C . LEU A 1 99 ? 2.879 8.997 9.092 1.00 92.50 99 LEU A C 1
ATOM 789 O O . LEU A 1 99 ? 3.927 9.598 8.899 1.00 92.50 99 LEU A O 1
ATOM 793 N N . SER A 1 100 ? 1.830 9.593 9.669 1.00 91.81 100 SER A N 1
ATOM 794 C CA . SER A 1 100 ? 1.852 10.992 10.121 1.00 91.81 100 SER A CA 1
ATOM 795 C C . SER A 1 100 ? 2.791 11.242 11.305 1.00 91.81 100 SER A C 1
ATOM 797 O O . SER A 1 100 ? 3.118 12.392 11.575 1.00 91.81 100 SER A O 1
ATOM 799 N N . SER A 1 101 ? 3.243 10.191 11.996 1.00 92.69 101 SER A N 1
ATOM 800 C CA . SER A 1 101 ? 4.214 10.303 13.091 1.00 92.69 101 SER A CA 1
ATOM 801 C C . SER A 1 101 ? 5.674 10.210 12.638 1.00 92.69 101 SER A C 1
ATOM 803 O O . SER A 1 101 ? 6.558 10.644 13.373 1.00 92.69 101 SER A O 1
ATOM 805 N N . CYS A 1 102 ? 5.932 9.667 11.444 1.00 93.81 1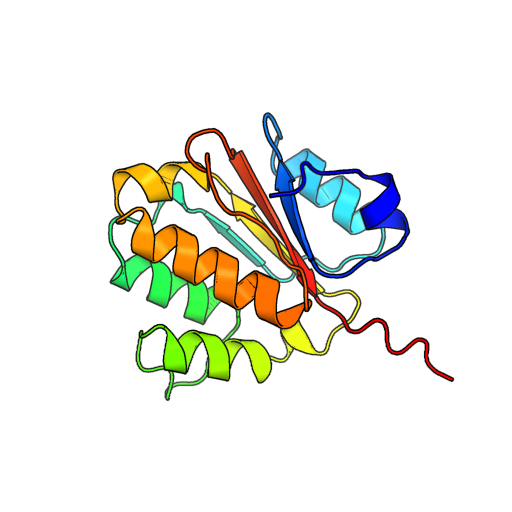02 CYS A N 1
ATOM 806 C CA . CYS A 1 102 ? 7.283 9.366 10.961 1.00 93.81 102 CYS A CA 1
ATOM 807 C C . CYS A 1 102 ? 7.625 9.985 9.596 1.00 93.81 102 CYS A C 1
ATOM 809 O O . CYS A 1 102 ? 8.796 10.026 9.224 1.00 93.81 102 CYS A O 1
ATOM 811 N N . LEU A 1 103 ? 6.635 10.501 8.863 1.00 93.38 103 LEU A N 1
ATOM 812 C CA . LEU A 1 103 ? 6.803 11.154 7.566 1.00 93.38 103 LEU A CA 1
ATOM 813 C C . LEU A 1 103 ? 6.224 12.568 7.569 1.00 93.38 103 LEU A C 1
ATOM 815 O O . LEU A 1 103 ? 5.314 12.901 8.330 1.00 93.38 103 LEU A O 1
ATOM 819 N N . GLU A 1 104 ? 6.712 13.398 6.650 1.00 92.69 104 GLU A N 1
ATOM 820 C CA . GLU A 1 104 ? 6.128 14.713 6.419 1.00 92.69 104 GLU A CA 1
ATOM 821 C C . GLU A 1 104 ? 4.733 14.601 5.784 1.00 92.69 104 GLU A C 1
ATOM 823 O O . GLU A 1 104 ? 4.442 13.715 4.976 1.00 92.69 104 GLU A O 1
ATOM 828 N N . GLN A 1 105 ? 3.857 15.566 6.073 1.00 88.38 105 GLN A N 1
ATOM 829 C CA . GLN A 1 105 ? 2.528 15.608 5.452 1.00 88.38 105 GLN A CA 1
ATOM 830 C C . GLN A 1 105 ? 2.575 15.752 3.920 1.00 88.38 105 GLN A C 1
ATOM 832 O O . GLN A 1 105 ? 1.596 15.431 3.246 1.00 88.38 105 GLN A O 1
ATOM 837 N N . SER A 1 106 ? 3.660 16.301 3.372 1.00 90.12 106 SER A N 1
ATOM 838 C CA . SER A 1 106 ? 3.946 16.379 1.933 1.00 90.12 106 SER A CA 1
ATOM 839 C C . SER A 1 106 ? 4.145 14.983 1.336 1.00 90.12 106 SER A C 1
ATOM 841 O O . SER A 1 106 ? 3.500 14.656 0.343 1.00 90.12 106 SER A O 1
ATOM 843 N N . ASP A 1 107 ? 4.947 14.138 1.986 1.00 91.50 107 ASP A N 1
ATOM 844 C CA . ASP A 1 107 ? 5.228 12.764 1.558 1.00 91.50 107 ASP A CA 1
ATOM 845 C C . ASP A 1 107 ? 3.960 11.907 1.545 1.00 91.50 107 ASP A C 1
ATOM 847 O O . ASP A 1 107 ? 3.651 11.248 0.554 1.00 91.50 107 ASP A O 1
ATOM 851 N N . ILE A 1 108 ? 3.162 11.968 2.613 1.00 90.19 108 ILE A N 1
ATOM 852 C CA . ILE A 1 108 ? 1.899 11.215 2.700 1.00 90.19 108 ILE A CA 1
ATOM 853 C C . ILE A 1 108 ? 0.929 11.671 1.604 1.00 90.19 108 ILE A C 1
ATOM 855 O O . ILE A 1 108 ? 0.251 10.855 0.975 1.00 90.19 108 ILE A O 1
ATOM 859 N N . ARG A 1 109 ? 0.875 12.983 1.335 1.00 88.00 109 ARG A N 1
ATOM 860 C CA . ARG A 1 109 ? 0.062 13.537 0.247 1.00 88.00 109 ARG A CA 1
ATOM 861 C C . ARG A 1 109 ? 0.547 13.071 -1.120 1.00 88.00 109 ARG A C 1
ATOM 863 O O . ARG A 1 109 ? -0.297 12.710 -1.933 1.00 88.00 109 ARG A O 1
ATOM 870 N N . HIS A 1 110 ? 1.853 13.045 -1.372 1.00 89.62 110 HIS A N 1
ATOM 871 C CA . HIS A 1 110 ? 2.407 12.529 -2.623 1.00 89.62 110 HIS A CA 1
ATOM 872 C C . HIS A 1 110 ? 2.122 11.043 -2.810 1.00 89.62 110 HIS A C 1
ATOM 874 O O . HIS A 1 110 ? 1.642 10.663 -3.875 1.00 89.62 110 HIS A O 1
ATOM 880 N N . PHE A 1 111 ? 2.315 10.227 -1.772 1.00 90.06 111 PHE A N 1
ATOM 881 C CA . PHE A 1 111 ? 1.978 8.807 -1.804 1.00 90.06 111 PHE A CA 1
ATOM 882 C C . PHE A 1 111 ? 0.521 8.589 -2.224 1.00 90.06 111 PHE A C 1
ATOM 884 O O . PHE A 1 111 ? 0.246 7.928 -3.224 1.00 90.06 111 PHE A O 1
ATOM 891 N N . VAL A 1 112 ? -0.418 9.211 -1.505 1.00 87.00 112 VAL A N 1
ATOM 892 C CA . VAL A 1 112 ? -1.849 9.066 -1.799 1.00 87.00 112 VAL A CA 1
ATOM 893 C C . VAL A 1 112 ? -2.199 9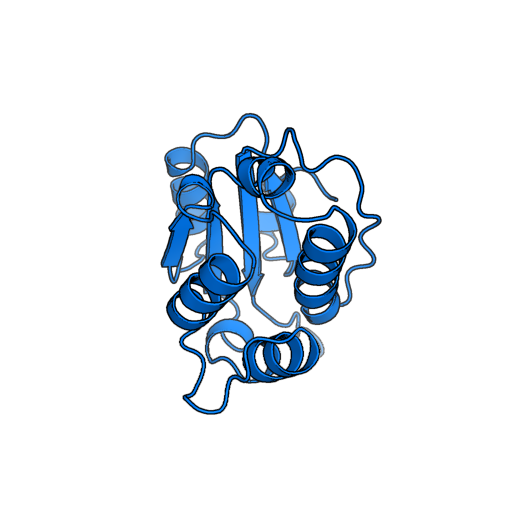.656 -3.166 1.00 87.00 112 VAL A C 1
ATOM 895 O O . VAL A 1 112 ? -3.003 9.075 -3.887 1.00 87.00 112 VAL A O 1
ATOM 898 N N . SER A 1 113 ? -1.579 10.773 -3.556 1.00 85.62 113 SER A N 1
ATOM 899 C CA . SER A 1 113 ? -1.779 11.392 -4.870 1.00 85.62 113 SER A CA 1
ATOM 900 C C . SER A 1 113 ? -1.372 10.460 -6.011 1.00 85.62 113 SER A C 1
ATOM 902 O O . SER A 1 113 ? -2.143 10.280 -6.952 1.00 85.62 113 SER A O 1
ATOM 904 N N . ILE A 1 114 ? -0.208 9.811 -5.926 1.00 87.81 114 ILE A N 1
ATOM 905 C CA . ILE A 1 114 ? 0.269 8.884 -6.962 1.00 87.81 114 ILE A CA 1
ATOM 906 C C . ILE A 1 114 ? -0.665 7.682 -7.078 1.00 87.81 114 ILE A C 1
ATOM 908 O O . ILE A 1 114 ? -1.092 7.336 -8.182 1.00 87.81 114 ILE A O 1
ATOM 912 N N . VAL A 1 115 ? -1.049 7.097 -5.943 1.00 84.75 115 VAL A N 1
ATOM 913 C CA . VAL A 1 115 ? -1.984 5.970 -5.924 1.00 84.75 115 VAL A CA 1
ATOM 914 C C . VAL A 1 115 ? -3.351 6.382 -6.492 1.00 84.75 115 VAL A C 1
ATOM 916 O O . VAL A 1 115 ? -3.907 5.674 -7.324 1.00 84.75 115 VAL A O 1
ATOM 919 N N . ASN A 1 116 ? -3.866 7.569 -6.153 1.00 80.00 116 ASN A N 1
ATOM 920 C CA . ASN A 1 116 ? -5.121 8.094 -6.711 1.00 80.00 116 ASN A CA 1
ATOM 921 C C . ASN A 1 116 ? -5.043 8.422 -8.203 1.00 80.00 116 ASN A C 1
ATOM 923 O O . ASN A 1 116 ? -6.013 8.210 -8.933 1.00 80.00 116 ASN A O 1
ATOM 927 N N . THR A 1 117 ? -3.898 8.930 -8.664 1.00 77.12 117 THR A N 1
ATOM 928 C CA . THR A 1 117 ? -3.670 9.287 -10.070 1.00 77.12 117 THR A CA 1
ATOM 929 C C . THR A 1 117 ? -3.797 8.058 -10.961 1.00 77.12 117 THR A C 1
ATOM 931 O O . THR A 1 117 ? -4.318 8.164 -12.072 1.00 77.12 117 THR A O 1
ATOM 934 N N . MET A 1 118 ? -3.423 6.873 -10.466 1.00 71.06 118 MET A N 1
ATOM 935 C CA . MET A 1 118 ? -3.669 5.623 -11.191 1.00 71.06 118 MET A CA 1
ATOM 936 C C . MET A 1 118 ? -5.149 5.377 -11.486 1.00 71.06 118 MET A C 1
ATOM 938 O O . MET A 1 118 ? -5.487 4.785 -12.508 1.00 71.06 118 MET A O 1
ATOM 942 N N . HIS A 1 119 ? -6.037 5.865 -10.625 1.00 63.34 119 HIS A N 1
ATOM 943 C CA . HIS A 1 119 ? -7.476 5.665 -10.744 1.00 63.34 119 HIS A CA 1
ATOM 944 C C . HIS A 1 119 ? -8.200 6.858 -11.380 1.00 63.34 119 HIS A C 1
ATOM 946 O O . HIS A 1 119 ? -9.421 6.824 -11.508 1.00 63.34 119 HIS A O 1
ATOM 952 N N . LYS A 1 120 ? -7.469 7.907 -11.800 1.00 62.38 120 LYS A N 1
ATOM 953 C CA . LYS A 1 120 ? -8.033 9.196 -12.252 1.00 62.38 120 LYS A CA 1
ATOM 954 C C . LYS A 1 120 ? -9.000 9.810 -11.227 1.00 62.38 120 LYS A C 1
ATOM 956 O O . LYS A 1 120 ? -9.966 10.471 -11.601 1.00 62.38 120 LYS A O 1
ATOM 961 N N . ILE A 1 121 ? -8.754 9.576 -9.937 1.00 57.56 121 ILE A N 1
ATOM 962 C CA . ILE A 1 121 ? -9.592 10.104 -8.859 1.00 57.56 121 ILE A CA 1
ATOM 963 C C . ILE A 1 121 ? -8.981 11.402 -8.352 1.00 57.56 121 ILE A C 1
ATOM 965 O O . ILE A 1 121 ? -7.883 11.404 -7.797 1.00 57.56 121 ILE A O 1
ATOM 969 N N . ASP A 1 122 ? -9.732 12.494 -8.472 1.00 46.59 122 ASP A N 1
ATOM 970 C CA . ASP A 1 122 ? -9.426 13.745 -7.785 1.00 46.59 122 ASP A CA 1
ATOM 971 C C . ASP A 1 122 ? -9.805 13.604 -6.307 1.00 46.59 122 ASP A C 1
ATOM 973 O O . ASP A 1 122 ? -10.943 13.838 -5.893 1.00 46.59 122 ASP A O 1
ATOM 977 N N . ALA A 1 123 ? -8.860 13.162 -5.481 1.00 51.31 123 ALA A N 1
ATOM 978 C CA . ALA A 1 123 ? -9.059 13.118 -4.040 1.00 51.31 123 ALA A CA 1
ATOM 979 C C . ALA A 1 123 ? -8.271 14.248 -3.372 1.00 51.31 123 ALA A C 1
ATOM 981 O O . ALA A 1 123 ? -7.062 14.155 -3.168 1.00 51.31 123 ALA A O 1
ATOM 982 N N . GLY A 1 124 ? -8.991 15.289 -2.942 1.00 48.03 124 GLY A N 1
ATOM 983 C CA . GLY A 1 124 ? -8.488 16.239 -1.951 1.00 48.03 124 GLY A CA 1
ATOM 984 C C . GLY A 1 124 ? -8.035 15.495 -0.687 1.00 48.03 124 GLY A C 1
ATOM 985 O O . GLY A 1 124 ? -8.752 14.634 -0.160 1.00 48.03 124 GLY A O 1
ATOM 986 N N . ALA A 1 125 ? -6.818 15.787 -0.242 1.00 52.19 125 ALA A N 1
ATOM 987 C CA . ALA A 1 125 ? -6.071 15.006 0.733 1.00 52.19 125 ALA A CA 1
ATOM 988 C C . ALA A 1 125 ? -5.792 15.822 2.005 1.00 52.19 125 ALA A C 1
ATOM 990 O O . ALA A 1 125 ? -4.854 16.617 2.040 1.00 52.19 125 ALA A O 1
ATOM 991 N N . SER A 1 126 ? -6.579 15.606 3.060 1.00 58.03 126 SER A N 1
ATOM 992 C CA . SER A 1 126 ? -6.306 16.112 4.412 1.00 58.03 126 SER A CA 1
ATOM 993 C C . SER A 1 126 ? -6.860 15.146 5.463 1.00 58.03 126 SER A C 1
ATOM 995 O O . SER A 1 126 ? -7.910 14.547 5.232 1.00 58.03 126 SER A O 1
ATOM 997 N N . GLY A 1 127 ? -6.192 15.027 6.619 1.00 67.31 127 GLY A N 1
ATOM 998 C CA . GLY A 1 127 ? -6.714 14.298 7.788 1.00 67.31 127 GLY A CA 1
ATOM 999 C C . GLY A 1 127 ? -6.393 12.798 7.855 1.00 67.31 127 GLY A C 1
ATOM 1000 O O . GLY A 1 127 ? -7.270 12.004 8.184 1.00 67.31 127 GLY A O 1
ATOM 1001 N N . TYR A 1 128 ? -5.152 12.394 7.558 1.00 75.50 128 TYR A N 1
ATOM 1002 C CA . TYR A 1 128 ? -4.739 10.979 7.565 1.00 75.50 128 TYR A CA 1
ATOM 1003 C C . TYR A 1 128 ? -4.472 10.384 8.951 1.00 75.50 128 TYR A C 1
ATOM 1005 O O . TYR A 1 128 ? -4.473 9.165 9.096 1.00 75.50 128 TYR A O 1
ATOM 1013 N N . GLU A 1 129 ? -4.298 11.221 9.972 1.00 78.38 129 GLU A N 1
ATOM 1014 C CA . GLU A 1 129 ? -3.932 10.805 11.334 1.00 78.38 129 GLU A CA 1
ATOM 1015 C C . GLU A 1 129 ? -4.951 9.841 11.960 1.00 78.38 129 GLU A C 1
ATOM 1017 O O . GLU A 1 129 ? -4.589 8.949 12.721 1.00 78.38 129 GLU A O 1
ATOM 1022 N N . ALA A 1 130 ? -6.230 9.977 11.598 1.00 79.06 130 ALA A N 1
ATOM 1023 C CA . ALA A 1 130 ? -7.299 9.118 12.096 1.00 79.06 130 ALA A CA 1
ATOM 1024 C C . ALA A 1 130 ? -7.517 7.854 11.247 1.00 79.06 130 ALA A C 1
ATOM 1026 O O . ALA A 1 130 ? -8.364 7.035 11.598 1.00 79.06 130 ALA A O 1
ATOM 1027 N N . VAL A 1 131 ? -6.822 7.681 10.118 1.00 80.69 131 VAL A N 1
ATOM 1028 C CA . VAL A 1 131 ? -7.071 6.570 9.188 1.00 80.69 131 VAL A CA 1
ATOM 1029 C C . VAL A 1 131 ? -6.425 5.293 9.712 1.00 80.69 131 VAL A C 1
ATOM 1031 O O . VAL A 1 131 ? -5.205 5.190 9.803 1.00 80.69 131 VAL A O 1
ATOM 1034 N N . GLN A 1 132 ? -7.242 4.286 10.021 1.00 82.81 132 GLN A N 1
ATOM 1035 C CA . GLN A 1 132 ? -6.734 2.986 10.458 1.00 82.81 132 GLN A CA 1
ATOM 1036 C C . GLN A 1 132 ? -6.365 2.099 9.273 1.00 82.81 132 GLN A C 1
ATOM 1038 O O . GLN A 1 132 ? -5.310 1.473 9.295 1.00 82.81 132 GLN A O 1
ATOM 1043 N N . CYS A 1 133 ? -7.200 2.064 8.234 1.00 85.62 133 CYS A N 1
ATOM 1044 C CA . CYS A 1 133 ? -6.925 1.296 7.024 1.00 85.62 133 CYS A CA 1
ATOM 1045 C C . CYS A 1 133 ? -7.054 2.161 5.771 1.00 85.62 133 CYS A C 1
ATOM 1047 O O . CYS A 1 133 ? -8.021 2.910 5.635 1.00 85.62 133 CYS A O 1
ATOM 1049 N N . LEU A 1 134 ? -6.130 1.994 4.830 1.00 88.56 134 LEU A N 1
ATOM 1050 C CA . LEU A 1 134 ? -6.246 2.493 3.466 1.00 88.56 134 LEU A CA 1
ATOM 1051 C C . LEU A 1 134 ? -6.357 1.296 2.517 1.00 88.56 134 LEU A C 1
ATOM 1053 O O . LEU A 1 134 ? -5.487 0.427 2.496 1.00 88.56 134 LEU A O 1
ATOM 1057 N N . VAL A 1 135 ? -7.441 1.236 1.756 1.00 87.81 135 VAL A N 1
ATOM 1058 C CA . VAL A 1 135 ? -7.707 0.193 0.764 1.00 87.81 135 VAL A CA 1
ATOM 1059 C C . VAL A 1 135 ? -7.385 0.747 -0.610 1.00 87.81 135 VAL A C 1
ATOM 1061 O O . VAL A 1 135 ? -7.902 1.801 -0.976 1.00 87.81 135 VAL A O 1
ATOM 1064 N N . LEU A 1 136 ? -6.569 0.021 -1.366 1.00 88.38 136 LEU A N 1
ATOM 1065 C CA . LEU A 1 136 ? -6.257 0.314 -2.760 1.00 88.38 136 LEU A CA 1
ATOM 1066 C C . LEU A 1 136 ? -6.938 -0.746 -3.626 1.00 88.38 136 LEU A C 1
ATOM 1068 O O . LEU A 1 136 ? -6.606 -1.927 -3.507 1.00 88.38 136 LEU A O 1
ATOM 1072 N N . LEU A 1 137 ? -7.902 -0.343 -4.451 1.00 86.12 137 LEU A N 1
ATOM 1073 C CA . LEU A 1 137 ? -8.584 -1.216 -5.407 1.00 86.12 137 LEU A CA 1
ATOM 1074 C C . LEU A 1 137 ? -8.031 -0.967 -6.802 1.00 86.12 137 LEU A C 1
ATOM 1076 O O . LEU A 1 137 ? -8.197 0.123 -7.350 1.00 86.12 137 LEU A O 1
ATOM 1080 N N . PHE A 1 138 ? -7.398 -1.986 -7.376 1.00 81.69 138 PHE A N 1
ATOM 1081 C CA . PHE A 1 138 ? -6.795 -1.908 -8.697 1.00 81.69 138 PHE A CA 1
ATOM 1082 C C . PHE A 1 138 ? -7.765 -2.369 -9.778 1.00 81.69 138 PHE A C 1
ATOM 1084 O O . PHE A 1 138 ? -8.674 -3.162 -9.536 1.00 81.69 138 PHE A O 1
ATOM 1091 N N . GLY A 1 139 ? -7.583 -1.825 -10.978 1.00 69.19 139 GLY A N 1
ATOM 1092 C CA . GLY A 1 139 ? -8.418 -2.129 -12.126 1.00 69.19 139 GLY A CA 1
ATOM 1093 C C . GLY A 1 139 ? -8.683 -0.913 -12.993 1.00 69.19 139 GLY A C 1
ATOM 1094 O O . GLY A 1 139 ? -8.682 0.232 -12.543 1.00 69.19 139 GLY A O 1
ATOM 1095 N N . THR A 1 140 ? -8.937 -1.182 -14.266 1.00 51.25 140 THR A N 1
ATOM 1096 C CA . THR A 1 140 ? -9.534 -0.209 -15.169 1.00 51.25 140 THR A CA 1
ATOM 1097 C C . THR A 1 140 ? -11.009 -0.562 -15.287 1.00 51.25 140 THR A C 1
ATOM 1099 O O . THR A 1 140 ? -11.347 -1.706 -15.583 1.00 51.25 140 THR A O 1
ATOM 1102 N N . ASN A 1 141 ? -11.902 0.414 -15.125 1.00 46.69 141 ASN A N 1
ATOM 1103 C CA . ASN A 1 141 ? -13.197 0.337 -15.795 1.00 46.69 141 ASN A CA 1
ATOM 1104 C C . ASN A 1 141 ? -12.934 0.469 -17.303 1.00 46.69 141 ASN A C 1
ATOM 1106 O O . ASN A 1 141 ? -13.211 1.497 -17.909 1.00 46.69 141 ASN A O 1
ATOM 1110 N N . SER A 1 142 ? -12.376 -0.567 -17.928 1.00 42.66 142 SER A N 1
ATOM 1111 C CA . SER A 1 142 ? -12.439 -0.763 -19.377 1.00 42.66 142 SER A CA 1
ATOM 1112 C C . SER A 1 142 ? -13.791 -1.39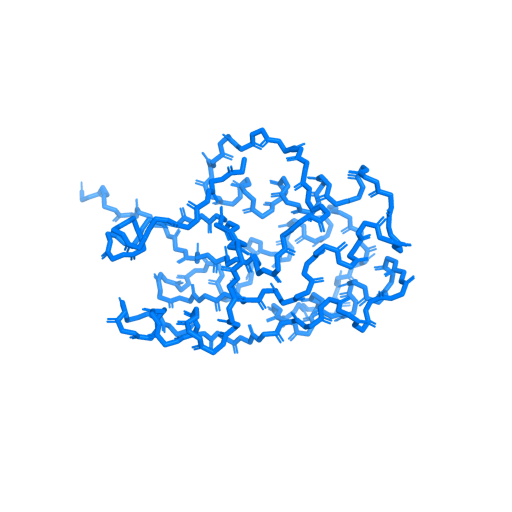5 -19.733 1.00 42.66 142 SER A C 1
ATOM 1114 O O . SER A 1 142 ? -13.894 -2.370 -20.462 1.00 42.66 142 SER A O 1
ATOM 1116 N N . GLY A 1 143 ? -14.860 -0.800 -19.198 1.00 39.59 143 GLY A N 1
ATOM 1117 C CA . GLY A 1 143 ? -16.203 -0.860 -19.753 1.00 39.59 143 GLY A CA 1
ATOM 1118 C C . GLY A 1 143 ? -16.400 0.312 -20.711 1.00 39.59 143 GLY A C 1
ATOM 1119 O O . GLY A 1 143 ? -17.253 1.161 -20.483 1.00 39.59 143 GLY A O 1
ATOM 1120 N N . ILE A 1 144 ? -15.571 0.381 -21.750 1.00 35.28 144 ILE A N 1
ATOM 1121 C CA . ILE A 1 144 ? -15.966 0.963 -23.032 1.00 35.28 144 ILE A CA 1
ATOM 1122 C C . ILE A 1 144 ? -15.741 -0.171 -24.026 1.00 35.28 144 ILE A C 1
ATOM 1124 O O . ILE A 1 144 ? -14.632 -0.383 -24.512 1.00 35.28 144 ILE A O 1
ATOM 1128 N N . SER A 1 145 ? -16.794 -0.973 -24.171 1.00 36.28 145 SER A N 1
ATOM 1129 C CA . SER A 1 145 ? -17.067 -1.800 -25.347 1.00 36.28 145 SER A CA 1
ATOM 1130 C C . SER A 1 145 ? -17.000 -0.978 -26.626 1.00 36.28 145 SER A C 1
ATOM 1132 O O . SER A 1 145 ? -17.513 0.165 -26.572 1.00 36.28 145 SER A O 1
#

Secondary structure (DSSP, 8-state):
-EEP-HHHHHTT--EEEEESS--HHHHHHHHHHTT-EEEEEEEGGG--SHHHHHHHHHHHHT--TT--SSHHHHHHHHHHSTTTT-TTEEEEEESGGGHHHHS-HHHHHHHHHHHHHHTT-------GGG-SEEEEE--------

Foldseek 3Di:
DAADDLVVVLVLQFAKHFYPPDDPVVVVVSLVVSVADEQEEAECLPPQEQVSVQVSLCVRQVFDPPQPSDLVSSLVRNCVGPQQADSRYKYKYFQQLVCVVRDDPVVSCSVRVSLRVSSVDPDDDDDRNRGGMMMGGHHDPPPPD

Sequence (145 aa):
MQYINWKEIHERIPGTFACSPADPKVVTQHLRAAGFRLVKTLDCAGVQNRDDLWSQCSDLFVFPNYFHMNWDSFSDCLRESAIAIDPNAAALLTNFGHLSSCLEQSDIRHFVSIVNTMHKIDAGASGYEAVQCLVLLFGTNSGIS